Protein AF-A0A7S1H5B0-F1 (afdb_monomer)

InterPro domains:
  IPR000845 Nucleoside phosphorylase domain [PF01048] (1-110)
  IPR011268 Purine nucleoside phosphorylase [PTHR11904] (3-110)
  IPR011268 Purine nucleoside phosphorylase [cd09009] (1-110)
  IPR035994 Nucleoside phosphorylase superfamily [G3DSA:3.40.50.1580] (1-110)
  IPR035994 Nucleoside phosphorylase superfamily [SSF53167] (1-110)

pLDDT: mean 97.71, std 1.4, range [90.56, 98.88]

Foldseek 3Di:
DDAQAKEKAQEEDEPVPDEPLVVPDDDLSDFDCVPLAPPVVVVVVVVVCVVVVHDYHYFYEYADQDDDDDDPVVVVVCVVVGGPYYDHDDPRVSSVCRSVVHHDIDMDRD

Sequence (110 aa):
MPPGSLMLIADHINAPQRSPLVGEQGSHRFVDMVNAYDADLRRHALALAKRENLMLGEGVYCWALGPQFETAAEIRMFAAWGADAVGMSTVPETILARHAGLKVMGLALI

Radius of gyration: 14.89 Å; Cα contacts (8 Å, |Δi|>4): 165; chains: 1; bounding box: 30×35×41 Å

Organism: Hemiselmis andersenii (NCBI:txid464988)

Structure (mmCIF, N/CA/C/O backbone):
data_AF-A0A7S1H5B0-F1
#
_entry.id   AF-A0A7S1H5B0-F1
#
loop_
_atom_site.group_PDB
_atom_site.id
_atom_site.type_symbol
_atom_site.label_atom_id
_atom_site.label_alt_id
_atom_site.label_comp_id
_atom_site.label_asym_id
_atom_site.label_entity_id
_atom_site.label_seq_id
_atom_site.pdbx_PDB_ins_code
_atom_site.Cartn_x
_atom_site.Cartn_y
_atom_site.Cartn_z
_atom_site.occupancy
_atom_site.B_iso_or_equiv
_atom_site.auth_seq_id
_atom_site.auth_comp_id
_atom_site.auth_asym_id
_atom_site.auth_atom_id
_atom_site.pdbx_PDB_model_num
ATOM 1 N N . MET A 1 1 ? -12.785 3.807 7.984 1.00 90.56 1 MET A N 1
ATOM 2 C CA . MET A 1 1 ? -12.371 3.392 9.348 1.00 90.56 1 MET A CA 1
ATOM 3 C C . MET A 1 1 ? -11.988 4.635 10.150 1.00 90.56 1 MET A C 1
ATOM 5 O O . MET A 1 1 ? -11.566 5.593 9.512 1.00 90.56 1 MET A O 1
ATOM 9 N N . PRO A 1 2 ? -12.176 4.684 11.482 1.00 94.25 2 PRO A N 1
ATOM 10 C CA . PRO A 1 2 ? -11.763 5.839 12.286 1.00 94.25 2 PRO A CA 1
ATOM 11 C C . PRO A 1 2 ? -10.230 5.922 12.453 1.00 94.25 2 PRO A C 1
ATOM 13 O O . PRO A 1 2 ? -9.572 4.881 12.372 1.00 94.25 2 PRO A O 1
ATOM 16 N N . PRO A 1 3 ? -9.662 7.111 12.740 1.00 96.25 3 PRO A N 1
ATOM 17 C CA . PRO A 1 3 ? -8.252 7.248 13.114 1.00 96.25 3 PRO A CA 1
ATOM 18 C C . PRO A 1 3 ? -7.876 6.335 14.290 1.00 96.25 3 PRO A C 1
ATOM 20 O O . PRO A 1 3 ? -8.668 6.148 15.215 1.00 96.25 3 PRO A O 1
ATOM 23 N N . GLY A 1 4 ? -6.677 5.762 14.248 1.00 96.19 4 GLY A N 1
ATOM 24 C CA . GLY A 1 4 ? -6.181 4.738 15.166 1.00 96.19 4 GLY A CA 1
ATOM 25 C C . GLY A 1 4 ? -6.584 3.305 14.799 1.00 96.19 4 GLY A C 1
ATOM 26 O O . GLY A 1 4 ? -6.206 2.373 15.508 1.00 96.19 4 GLY A O 1
ATOM 27 N N . SER A 1 5 ? -7.343 3.098 13.716 1.00 97.06 5 SER A N 1
ATOM 28 C CA . SER A 1 5 ? -7.707 1.749 13.260 1.00 97.06 5 SER A CA 1
ATOM 29 C C . SER A 1 5 ? -6.543 1.061 12.563 1.00 97.06 5 SER A C 1
ATOM 31 O O . SER A 1 5 ? -5.833 1.679 11.774 1.00 97.06 5 SER A O 1
ATOM 33 N N . LEU A 1 6 ? -6.412 -0.248 12.771 1.00 97.75 6 LEU A N 1
ATOM 34 C CA . LEU A 1 6 ? -5.522 -1.087 11.979 1.00 97.75 6 LEU A CA 1
ATOM 35 C C . LEU A 1 6 ? -6.303 -1.720 10.820 1.00 97.75 6 LEU A C 1
ATOM 37 O O . LEU A 1 6 ? -7.362 -2.316 11.034 1.00 97.75 6 LEU A O 1
ATOM 41 N N . MET A 1 7 ? -5.771 -1.606 9.605 1.00 98.56 7 MET A N 1
ATOM 42 C CA . MET A 1 7 ? -6.324 -2.206 8.394 1.00 98.56 7 MET A CA 1
ATOM 43 C C . MET A 1 7 ? -5.344 -3.217 7.803 1.00 98.56 7 MET A C 1
ATOM 45 O O . MET A 1 7 ? -4.207 -2.879 7.487 1.00 98.56 7 MET A O 1
ATOM 49 N N . LEU A 1 8 ? -5.803 -4.445 7.600 1.00 98.62 8 LEU A N 1
ATOM 50 C CA . LEU A 1 8 ? -5.163 -5.446 6.758 1.00 98.62 8 LEU A CA 1
ATOM 51 C C . LEU A 1 8 ? -5.345 -5.076 5.285 1.00 98.62 8 LEU A C 1
ATOM 53 O O . LEU A 1 8 ? -6.466 -4.879 4.820 1.00 98.62 8 LEU A O 1
ATOM 57 N N . ILE A 1 9 ? -4.243 -4.984 4.547 1.00 98.81 9 ILE A N 1
ATOM 58 C CA . ILE A 1 9 ? -4.287 -4.668 3.120 1.00 98.81 9 ILE A CA 1
ATOM 59 C C . ILE A 1 9 ? -4.665 -5.943 2.359 1.00 98.81 9 ILE A C 1
ATOM 61 O O . ILE A 1 9 ? -3.904 -6.914 2.343 1.00 98.81 9 ILE A O 1
ATOM 65 N N . ALA A 1 10 ? -5.854 -5.942 1.760 1.00 98.50 10 ALA A N 1
ATOM 66 C CA . ALA A 1 10 ? -6.357 -7.029 0.924 1.00 98.50 10 ALA A CA 1
ATOM 67 C C . ALA A 1 10 ? -5.887 -6.908 -0.525 1.00 98.50 10 ALA A C 1
ATOM 69 O O . ALA A 1 10 ? -5.612 -7.920 -1.169 1.00 98.50 10 ALA A O 1
ATOM 70 N N . ASP A 1 11 ? -5.807 -5.672 -1.014 1.00 98.81 11 ASP A N 1
ATOM 71 C CA . ASP A 1 11 ? -5.373 -5.328 -2.363 1.00 98.81 11 ASP A CA 1
ATOM 72 C C . ASP A 1 11 ? -4.850 -3.885 -2.410 1.00 98.81 11 ASP A C 1
ATOM 74 O O . ASP A 1 11 ? -4.952 -3.147 -1.423 1.00 98.81 11 ASP A O 1
ATOM 78 N N . HIS A 1 12 ? -4.303 -3.463 -3.550 1.00 98.81 12 HIS A N 1
ATOM 79 C CA . HIS A 1 12 ? -3.901 -2.080 -3.757 1.00 98.81 12 HIS A CA 1
ATOM 80 C C . HIS A 1 12 ? -4.355 -1.477 -5.082 1.00 98.81 12 HIS A C 1
ATOM 82 O O . HIS A 1 12 ? -4.547 -2.154 -6.088 1.00 98.81 12 HIS A O 1
ATOM 88 N N . ILE A 1 13 ? -4.416 -0.147 -5.096 1.00 98.81 13 ILE A N 1
ATOM 89 C CA . ILE A 1 13 ? -4.520 0.663 -6.306 1.00 98.81 13 ILE A CA 1
ATOM 90 C C . ILE A 1 13 ? -3.217 1.446 -6.459 1.00 98.81 13 ILE A C 1
ATOM 92 O O . ILE A 1 13 ? -2.819 2.201 -5.576 1.00 98.81 13 ILE A O 1
ATOM 96 N N . ASN A 1 14 ? -2.550 1.287 -7.599 1.00 98.31 14 ASN A N 1
ATOM 97 C CA . ASN A 1 14 ? -1.368 2.066 -7.961 1.00 98.31 14 ASN A CA 1
ATOM 98 C C . ASN A 1 14 ? -1.793 3.305 -8.764 1.00 98.31 14 ASN A C 1
ATOM 100 O O . ASN A 1 14 ? -1.786 3.276 -9.998 1.00 98.31 14 ASN A O 1
ATOM 104 N N . ALA A 1 15 ? -2.194 4.384 -8.085 1.00 98.44 15 ALA A N 1
ATOM 105 C CA . ALA A 1 15 ? -2.677 5.588 -8.766 1.00 98.44 15 ALA A CA 1
AT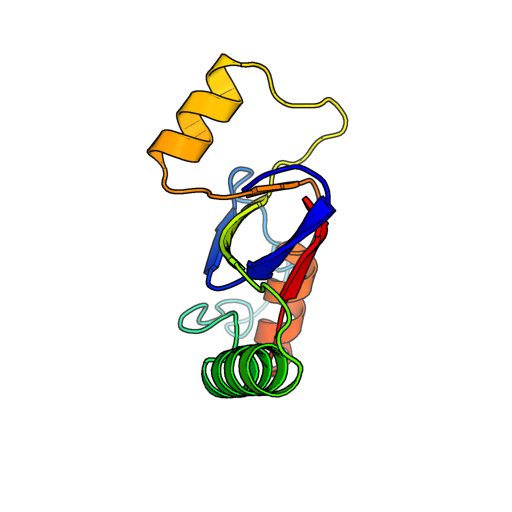OM 106 C C . ALA A 1 15 ? -1.613 6.260 -9.663 1.00 98.44 15 ALA A C 1
ATOM 108 O O . ALA A 1 15 ? -1.962 6.669 -10.771 1.00 98.44 15 ALA A O 1
ATOM 109 N N . PRO A 1 16 ? -0.315 6.327 -9.284 1.00 97.50 16 PRO A N 1
ATOM 110 C CA . PRO A 1 16 ? 0.730 6.876 -10.143 1.00 97.50 16 PRO A CA 1
ATOM 111 C C . PRO A 1 16 ? 0.995 6.071 -11.416 1.00 97.50 16 PRO A C 1
ATOM 113 O O . PRO A 1 16 ? 1.700 6.577 -12.290 1.00 97.50 16 PRO A O 1
ATOM 116 N N . GLN A 1 17 ? 0.520 4.819 -11.496 1.00 96.81 17 GLN A N 1
ATOM 117 C CA . GLN A 1 17 ? 0.863 3.870 -12.561 1.00 96.81 17 GLN A CA 1
ATOM 118 C C . GLN A 1 17 ? 2.387 3.756 -12.760 1.00 96.81 17 GLN A C 1
ATOM 120 O O . GLN A 1 17 ? 2.900 3.707 -13.878 1.00 96.81 17 GLN A O 1
ATOM 125 N N . ARG A 1 18 ? 3.134 3.733 -11.646 1.00 96.94 18 ARG A N 1
ATOM 126 C CA . ARG A 1 18 ? 4.599 3.582 -11.629 1.00 96.94 18 ARG A CA 1
ATOM 127 C C . ARG A 1 18 ? 4.989 2.207 -11.117 1.00 96.94 18 ARG A C 1
ATOM 129 O O . ARG A 1 18 ? 4.334 1.670 -10.234 1.00 96.94 18 ARG A O 1
ATOM 136 N N . SER A 1 19 ? 6.077 1.648 -11.630 1.00 97.38 19 SER A N 1
ATOM 137 C CA . SER A 1 19 ? 6.590 0.360 -11.164 1.00 97.38 19 SER A CA 1
ATOM 138 C C . SER A 1 19 ? 8.092 0.443 -10.900 1.00 97.38 19 SER A C 1
ATOM 140 O O . SER A 1 19 ? 8.807 1.034 -11.713 1.00 97.38 19 SER A O 1
ATOM 142 N N . PRO A 1 20 ? 8.592 -0.167 -9.811 1.00 97.62 20 PRO A N 1
ATOM 143 C CA . PRO A 1 20 ? 10.029 -0.311 -9.582 1.00 97.62 20 PRO A CA 1
ATOM 144 C C . PRO A 1 20 ? 10.699 -1.260 -10.587 1.00 97.62 20 PRO A C 1
ATOM 146 O O . PRO A 1 20 ? 11.919 -1.318 -10.643 1.00 97.62 20 PRO A O 1
ATOM 149 N N . LEU A 1 21 ? 9.918 -1.987 -11.394 1.00 97.62 21 LEU A N 1
ATOM 150 C CA . LEU A 1 21 ? 10.418 -2.875 -12.448 1.00 97.62 21 LEU A CA 1
ATOM 151 C C . LEU A 1 21 ? 10.605 -2.148 -13.792 1.00 97.62 21 LEU A C 1
ATOM 153 O O . LEU A 1 21 ? 10.990 -2.766 -14.785 1.00 97.62 21 LEU A O 1
ATOM 157 N N . VAL A 1 22 ? 10.325 -0.839 -13.865 1.00 96.69 22 VAL A N 1
ATOM 158 C CA . VAL A 1 22 ? 10.655 -0.038 -15.053 1.00 96.69 22 VAL A CA 1
ATOM 159 C C . VAL A 1 22 ? 12.174 -0.024 -15.231 1.00 96.69 22 VAL A C 1
ATOM 161 O O . VAL A 1 22 ? 12.904 0.410 -14.347 1.00 96.69 22 VAL A O 1
ATOM 164 N N . GLY A 1 23 ? 12.641 -0.477 -16.396 1.00 95.56 23 GLY A N 1
ATOM 165 C CA . GLY A 1 23 ? 14.067 -0.616 -16.709 1.00 95.56 23 GLY A CA 1
ATOM 166 C C . GLY A 1 23 ? 14.610 -2.035 -16.527 1.00 95.56 23 GLY A C 1
ATOM 167 O O . GLY A 1 23 ? 15.661 -2.343 -17.088 1.00 95.56 23 GLY A O 1
ATOM 168 N N . GLU A 1 24 ? 13.871 -2.914 -15.843 1.00 96.06 24 GLU A N 1
ATOM 169 C CA . GLU A 1 24 ? 14.218 -4.330 -15.744 1.00 96.06 24 GLU A CA 1
ATOM 170 C C . GLU A 1 24 ? 14.128 -4.994 -17.130 1.00 96.06 24 GLU A C 1
ATOM 172 O O . GLU A 1 24 ? 13.204 -4.746 -17.923 1.00 96.06 24 GLU A O 1
ATOM 177 N N . GLN A 1 25 ? 15.131 -5.810 -17.452 1.00 95.31 25 GLN A N 1
ATOM 178 C CA . GLN A 1 25 ? 15.238 -6.491 -18.744 1.00 95.31 25 GLN A CA 1
ATOM 179 C C . GLN A 1 25 ? 14.541 -7.853 -18.697 1.00 95.31 25 GLN A C 1
ATOM 181 O O . GLN A 1 25 ? 14.134 -8.304 -17.639 1.00 95.31 25 GLN A O 1
ATOM 186 N N . GLY A 1 26 ? 14.392 -8.528 -19.837 1.00 95.31 26 GLY A N 1
ATOM 187 C CA . GLY A 1 26 ? 13.819 -9.879 -19.873 1.00 95.31 26 GLY A CA 1
ATOM 188 C C . GLY A 1 26 ? 12.329 -9.957 -19.511 1.00 95.31 26 GLY A C 1
ATOM 189 O O . GLY A 1 26 ? 11.624 -8.951 -19.416 1.00 95.31 26 GLY A O 1
ATOM 190 N N . SER A 1 27 ? 11.821 -11.185 -19.379 1.00 95.00 27 SER A N 1
ATOM 191 C CA . SER A 1 27 ? 10.399 -11.456 -19.130 1.00 95.00 27 SER A CA 1
ATOM 192 C C . SER A 1 27 ? 10.026 -11.500 -17.648 1.00 95.00 27 SER A C 1
ATOM 194 O O . SER A 1 27 ? 8.848 -11.385 -17.329 1.00 95.00 27 SER A O 1
ATOM 196 N N . HIS A 1 28 ? 10.993 -11.642 -16.739 1.00 91.56 28 HIS A N 1
ATOM 197 C CA . HIS A 1 28 ? 10.746 -11.727 -15.292 1.00 91.56 28 HIS A CA 1
ATOM 198 C C . HIS A 1 28 ? 10.152 -10.444 -14.702 1.00 91.56 28 HIS A C 1
ATOM 200 O O . HIS A 1 28 ? 9.458 -10.505 -13.695 1.00 91.56 28 HIS A O 1
ATOM 206 N N . ARG A 1 29 ? 10.312 -9.302 -15.381 1.00 94.12 29 ARG A N 1
ATOM 207 C CA . ARG A 1 29 ? 9.660 -8.032 -15.022 1.00 94.12 29 ARG A CA 1
ATOM 208 C C . ARG A 1 29 ? 8.127 -8.061 -15.078 1.00 94.12 29 ARG A C 1
ATOM 210 O O . ARG A 1 29 ? 7.480 -7.181 -14.515 1.00 94.12 29 ARG A O 1
ATOM 217 N N . PHE A 1 30 ? 7.538 -9.014 -15.803 1.00 96.38 30 PHE A N 1
ATOM 218 C CA . PHE A 1 30 ? 6.089 -9.177 -15.895 1.00 96.38 30 PHE A CA 1
ATOM 219 C C . PHE A 1 30 ? 5.620 -10.086 -14.759 1.00 96.38 30 PHE A C 1
ATOM 221 O O . PHE A 1 30 ? 5.665 -11.310 -14.862 1.00 96.38 30 PHE A O 1
ATOM 228 N N . VAL A 1 31 ? 5.206 -9.464 -13.659 1.00 95.75 31 VAL A N 1
ATOM 229 C CA . VAL A 1 31 ? 4.843 -10.149 -12.415 1.00 95.75 31 VAL A CA 1
ATOM 230 C C . VAL A 1 31 ? 3.328 -10.271 -12.304 1.00 95.75 31 VAL A C 1
ATOM 232 O O . VAL A 1 31 ? 2.609 -9.295 -12.518 1.00 95.75 31 VAL A O 1
ATOM 235 N N . ASP A 1 32 ? 2.852 -11.461 -11.941 1.00 96.44 32 ASP A N 1
ATOM 236 C CA . ASP A 1 32 ? 1.453 -11.671 -11.582 1.00 96.44 32 ASP A CA 1
ATOM 237 C C . ASP A 1 32 ? 1.154 -11.045 -10.210 1.00 96.44 32 ASP A C 1
ATOM 239 O O . ASP A 1 32 ? 1.780 -11.378 -9.196 1.00 96.44 32 ASP A O 1
ATOM 243 N N . MET A 1 33 ? 0.191 -10.126 -10.196 1.00 98.12 33 MET A N 1
ATOM 244 C CA . MET A 1 33 ? -0.262 -9.417 -9.000 1.00 98.12 33 MET A CA 1
ATOM 245 C C . MET A 1 33 ? -1.561 -9.997 -8.427 1.00 98.12 33 MET A C 1
ATOM 247 O O . MET A 1 33 ? -2.049 -9.505 -7.410 1.00 98.12 33 MET A O 1
ATOM 251 N N . VAL A 1 34 ? -2.105 -11.072 -9.011 1.00 97.38 34 VAL A N 1
ATOM 252 C CA . VAL A 1 34 ? -3.169 -11.849 -8.370 1.00 97.38 34 VAL A CA 1
ATOM 253 C C . VAL A 1 34 ? -2.657 -12.347 -7.020 1.00 97.38 34 VAL A C 1
ATOM 255 O O . VAL A 1 34 ? -1.595 -12.965 -6.917 1.00 97.38 34 VAL A O 1
ATOM 258 N N . ASN A 1 35 ? -3.417 -12.059 -5.960 1.00 96.38 35 ASN A N 1
ATOM 259 C CA . ASN A 1 35 ? -3.010 -12.318 -4.578 1.00 96.38 35 ASN A CA 1
ATOM 260 C C . ASN A 1 35 ? -1.644 -11.697 -4.228 1.00 96.38 35 ASN A C 1
ATOM 262 O O . ASN A 1 35 ? -0.828 -12.329 -3.551 1.00 96.38 35 ASN A O 1
ATOM 266 N N . ALA A 1 36 ? -1.392 -10.455 -4.666 1.00 98.56 36 ALA A N 1
ATOM 267 C CA . ALA A 1 36 ? -0.220 -9.684 -4.246 1.00 98.56 36 ALA A CA 1
ATOM 268 C C . ALA A 1 36 ? -0.078 -9.641 -2.716 1.00 98.56 36 ALA A C 1
ATOM 270 O O . ALA A 1 36 ? 1.036 -9.695 -2.205 1.00 98.56 36 ALA A O 1
ATOM 271 N N . TYR A 1 37 ? -1.203 -9.633 -1.998 1.00 98.75 37 TYR A N 1
ATOM 272 C CA . TYR A 1 37 ? -1.281 -9.872 -0.560 1.00 98.75 37 TYR A CA 1
ATOM 273 C C . TYR A 1 37 ? -1.794 -11.299 -0.311 1.00 98.75 37 TYR A C 1
ATOM 275 O O . TYR A 1 37 ? -2.939 -11.637 -0.628 1.00 98.75 37 TYR A O 1
ATOM 283 N N . ASP A 1 38 ? -0.928 -12.155 0.234 1.00 98.62 38 ASP A N 1
ATOM 284 C CA . ASP A 1 38 ? -1.131 -13.604 0.317 1.00 98.62 38 ASP A CA 1
ATOM 285 C C . ASP A 1 38 ? -2.362 -13.954 1.169 1.00 98.62 38 ASP A C 1
ATOM 287 O O . ASP A 1 38 ? -2.493 -13.539 2.324 1.00 98.62 38 ASP A O 1
ATOM 291 N N . ALA A 1 39 ? -3.280 -14.736 0.595 1.00 97.62 39 ALA A N 1
ATOM 292 C CA . ALA A 1 39 ? -4.561 -15.053 1.222 1.00 97.62 39 ALA A CA 1
ATOM 293 C C . ALA A 1 39 ? -4.421 -15.885 2.510 1.00 97.62 39 ALA A C 1
ATOM 295 O O . ALA A 1 39 ? -5.228 -15.726 3.428 1.00 97.62 39 ALA A O 1
ATOM 296 N N . ASP A 1 40 ? -3.402 -16.746 2.616 1.00 98.25 40 ASP A N 1
ATOM 297 C CA . ASP A 1 40 ? -3.175 -17.537 3.827 1.00 98.25 40 ASP A CA 1
ATOM 298 C C . ASP A 1 40 ? -2.642 -16.657 4.960 1.00 98.25 40 ASP A C 1
ATOM 300 O O . ASP A 1 40 ? -3.112 -16.770 6.095 1.00 98.25 40 ASP A O 1
ATOM 304 N N . LEU A 1 41 ? -1.708 -15.746 4.658 1.00 98.56 41 LEU A N 1
ATOM 305 C CA . LEU A 1 41 ? -1.219 -14.769 5.634 1.00 98.56 41 LEU A CA 1
ATOM 306 C C . LEU A 1 41 ? -2.349 -13.860 6.128 1.00 98.56 41 LEU A C 1
ATOM 308 O O . LEU A 1 41 ? -2.502 -13.685 7.339 1.00 98.56 41 LEU A O 1
ATOM 312 N N . ARG A 1 42 ? -3.194 -13.354 5.218 1.00 98.25 42 ARG A N 1
ATOM 313 C CA . ARG A 1 42 ? -4.371 -12.554 5.589 1.00 98.25 42 ARG A CA 1
ATOM 314 C C . ARG A 1 42 ? -5.337 -13.332 6.481 1.00 98.25 42 ARG A C 1
ATOM 316 O O . ARG A 1 42 ? -5.732 -12.844 7.539 1.00 98.25 42 ARG A O 1
ATOM 323 N N . ARG A 1 43 ? -5.650 -14.584 6.124 1.00 98.31 43 ARG A N 1
ATOM 324 C CA . ARG A 1 43 ? -6.504 -15.466 6.937 1.00 98.31 43 ARG A CA 1
ATOM 325 C C . ARG A 1 43 ? -5.933 -15.685 8.340 1.00 98.31 43 ARG A C 1
ATOM 327 O O . ARG A 1 43 ? -6.689 -15.658 9.310 1.00 98.31 43 ARG A O 1
ATOM 334 N N . HIS A 1 44 ? -4.620 -15.883 8.467 1.00 98.38 44 HIS A N 1
ATOM 335 C CA . HIS A 1 44 ? -3.971 -16.020 9.772 1.00 98.38 44 HIS A CA 1
ATOM 336 C C . HIS A 1 44 ? -4.052 -14.735 10.602 1.00 98.38 44 HIS A C 1
ATOM 338 O O . HIS A 1 44 ? -4.355 -14.816 11.791 1.00 98.38 44 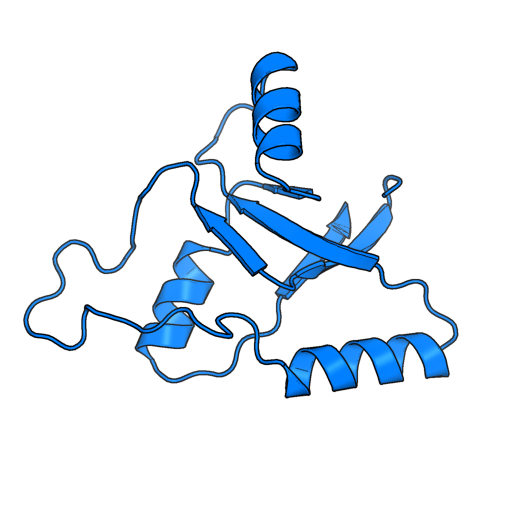HIS A O 1
ATOM 344 N N . ALA A 1 45 ? -3.848 -13.565 9.992 1.00 98.25 45 ALA A N 1
ATOM 345 C CA . ALA A 1 45 ? -3.970 -12.281 10.681 1.00 98.25 45 ALA A CA 1
ATOM 346 C C . ALA A 1 45 ? -5.394 -12.038 11.205 1.00 98.25 45 ALA A C 1
ATOM 348 O O . ALA A 1 45 ? -5.568 -11.688 12.371 1.00 98.25 45 ALA A O 1
ATOM 349 N N . LEU A 1 46 ? -6.416 -12.303 10.385 1.00 98.19 46 LEU A N 1
ATOM 350 C CA . LEU A 1 46 ? -7.823 -12.180 10.786 1.00 98.19 46 LEU A CA 1
ATOM 351 C C . LEU A 1 46 ? -8.187 -13.154 11.917 1.00 98.19 46 LEU A C 1
ATOM 353 O O . LEU A 1 46 ? -8.860 -12.776 12.877 1.00 98.19 46 LEU A O 1
ATOM 357 N N . ALA A 1 47 ? -7.719 -14.404 11.839 1.00 98.31 47 ALA A N 1
ATOM 358 C CA . ALA A 1 47 ? -7.940 -15.394 12.891 1.00 98.31 47 ALA A CA 1
ATOM 359 C C . ALA A 1 47 ? -7.260 -14.995 14.211 1.00 98.31 47 ALA A C 1
ATOM 361 O O . ALA A 1 47 ? -7.851 -15.159 15.281 1.00 98.31 47 ALA A O 1
ATOM 362 N N . LEU A 1 48 ? -6.044 -14.446 14.134 1.00 98.19 48 LEU A N 1
ATOM 363 C CA . LEU A 1 48 ? -5.315 -13.923 15.285 1.00 98.19 48 LEU A CA 1
ATOM 364 C C . LEU A 1 48 ? -6.059 -12.744 15.917 1.00 98.19 48 LEU A C 1
ATOM 366 O O . LEU A 1 48 ? -6.343 -12.788 17.109 1.00 98.19 48 LEU A O 1
ATOM 370 N N . ALA A 1 49 ? -6.438 -11.738 15.128 1.00 97.81 49 ALA A N 1
ATOM 371 C CA . ALA A 1 49 ? -7.174 -10.576 15.621 1.00 97.81 49 ALA A CA 1
ATOM 372 C C . ALA A 1 49 ? -8.472 -10.989 16.331 1.00 97.81 49 ALA A C 1
ATOM 374 O O . ALA A 1 49 ? -8.739 -10.543 17.445 1.00 97.81 49 ALA A O 1
ATOM 375 N N . LYS A 1 50 ? -9.222 -11.934 15.747 1.00 97.94 50 LYS A N 1
ATOM 376 C CA . LYS A 1 50 ? -10.429 -12.493 16.368 1.00 97.94 50 LYS A CA 1
ATOM 377 C C . LYS A 1 50 ? -10.140 -13.170 17.711 1.00 97.94 50 LYS A C 1
ATOM 379 O O . LYS A 1 50 ? -10.915 -13.002 18.648 1.00 97.94 50 LYS A O 1
ATOM 384 N N . ARG A 1 51 ? -9.056 -13.946 17.812 1.00 98.44 51 ARG A N 1
ATOM 385 C CA . ARG A 1 51 ? -8.675 -14.646 19.049 1.00 98.44 51 ARG A CA 1
ATOM 386 C C . ARG A 1 51 ? -8.270 -13.679 20.160 1.00 98.44 51 ARG A C 1
ATOM 388 O O . ARG A 1 51 ? -8.646 -13.897 21.304 1.00 98.44 51 ARG A O 1
ATOM 395 N N . GLU A 1 52 ? -7.538 -12.626 19.814 1.00 97.94 52 GLU A N 1
ATOM 396 C CA . GLU A 1 52 ? -7.072 -11.608 20.765 1.00 97.94 52 GLU A CA 1
ATOM 397 C C . GLU A 1 52 ? -8.126 -10.514 21.034 1.00 97.94 52 GLU A C 1
ATOM 399 O O . GLU A 1 52 ? -7.850 -9.547 21.740 1.00 97.94 52 GLU A O 1
ATOM 404 N N . ASN A 1 53 ? -9.337 -10.648 20.474 1.00 96.88 53 ASN A N 1
ATOM 405 C CA . ASN A 1 53 ? -10.411 -9.654 20.551 1.00 96.88 53 ASN A CA 1
ATOM 406 C C . ASN A 1 53 ? -9.972 -8.247 20.084 1.00 96.88 53 ASN A C 1
ATOM 408 O O . ASN A 1 53 ? -10.366 -7.227 20.651 1.00 96.88 53 ASN A O 1
ATOM 412 N N . LEU A 1 54 ? -9.132 -8.203 19.047 1.00 96.12 54 LEU A N 1
ATOM 413 C CA . LEU A 1 54 ? -8.661 -6.983 18.400 1.00 96.12 54 LEU A CA 1
ATOM 414 C C . LEU A 1 54 ? -9.512 -6.675 17.168 1.00 96.12 54 LEU A C 1
ATOM 416 O O . LEU A 1 54 ? -9.795 -7.549 16.346 1.00 96.12 54 LEU A O 1
ATOM 420 N N . MET A 1 55 ? -9.870 -5.403 17.007 1.00 95.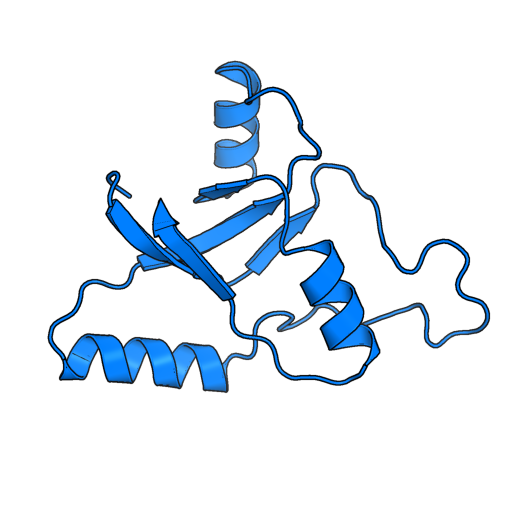69 55 MET A N 1
ATOM 421 C CA . MET A 1 55 ? -10.518 -4.921 15.792 1.00 95.69 55 MET A CA 1
ATOM 422 C C . MET A 1 55 ? -9.472 -4.774 14.685 1.00 95.69 55 MET A C 1
ATOM 424 O O . MET A 1 55 ? -8.578 -3.936 14.783 1.00 95.69 55 MET A O 1
ATOM 428 N N . LEU A 1 56 ? -9.599 -5.579 13.632 1.00 97.88 56 LEU A N 1
ATOM 429 C CA . LEU A 1 56 ? -8.774 -5.503 12.429 1.00 97.88 56 LEU A CA 1
ATOM 430 C C . LEU A 1 56 ? -9.695 -5.308 11.225 1.00 97.88 56 LEU A C 1
ATOM 432 O O . LEU A 1 56 ? -10.471 -6.203 10.889 1.00 97.88 56 LEU A O 1
ATOM 436 N N . GLY A 1 57 ? -9.635 -4.125 10.613 1.00 97.31 57 GLY A N 1
ATOM 437 C CA . GLY A 1 57 ? -10.290 -3.875 9.332 1.00 97.31 57 GLY A CA 1
ATOM 438 C C . GLY A 1 57 ? -9.562 -4.597 8.202 1.00 97.31 57 GLY A C 1
ATOM 439 O O . GLY A 1 57 ? -8.406 -4.985 8.354 1.00 97.31 57 GLY A O 1
ATOM 440 N N . GLU A 1 58 ? -10.212 -4.749 7.058 1.00 98.19 58 GLU A N 1
ATOM 441 C CA . GLU A 1 58 ? -9.597 -5.260 5.834 1.00 98.19 58 GLU A CA 1
ATOM 442 C C . GLU A 1 58 ? -10.084 -4.412 4.656 1.00 98.19 58 GLU A C 1
ATOM 444 O O . GLU A 1 58 ? -11.268 -4.079 4.609 1.00 98.19 58 GLU A O 1
ATOM 449 N N . GLY A 1 59 ? -9.183 -4.029 3.747 1.00 98.44 59 GLY A N 1
ATOM 450 C CA . GLY A 1 59 ? -9.533 -3.119 2.657 1.00 98.44 59 GLY A CA 1
ATOM 451 C C . GLY A 1 59 ? -8.442 -2.901 1.612 1.00 98.44 59 GLY A C 1
ATOM 452 O O . GLY A 1 59 ? -7.374 -3.520 1.653 1.00 98.44 59 GLY A O 1
ATOM 453 N N . VAL A 1 60 ? -8.731 -2.017 0.659 1.00 98.81 60 VAL A N 1
ATOM 454 C CA . VAL A 1 60 ? -7.869 -1.675 -0.479 1.00 98.81 60 VAL A CA 1
ATOM 455 C C . VAL A 1 60 ? -7.030 -0.434 -0.170 1.00 98.81 60 VAL A C 1
ATOM 457 O O . VAL A 1 60 ? -7.557 0.624 0.179 1.00 98.81 60 VAL A O 1
ATOM 460 N N . TYR A 1 61 ? -5.711 -0.540 -0.337 1.00 98.88 61 TYR A N 1
ATOM 461 C CA . TYR A 1 61 ? -4.774 0.570 -0.146 1.00 98.88 61 TYR A CA 1
ATOM 462 C C . TYR A 1 61 ? -4.479 1.285 -1.470 1.00 98.88 61 TYR A C 1
ATOM 464 O O . TYR A 1 61 ? -3.921 0.699 -2.395 1.00 98.88 61 TYR A O 1
ATOM 472 N N . CYS A 1 62 ? -4.804 2.569 -1.575 1.00 98.81 62 CYS A N 1
ATOM 473 C CA . CYS A 1 62 ? -4.389 3.399 -2.699 1.00 98.81 62 CYS A CA 1
ATOM 474 C C . CYS A 1 62 ? -3.008 3.998 -2.427 1.00 98.81 62 CYS A C 1
ATOM 476 O O . CYS A 1 62 ? -2.809 4.726 -1.456 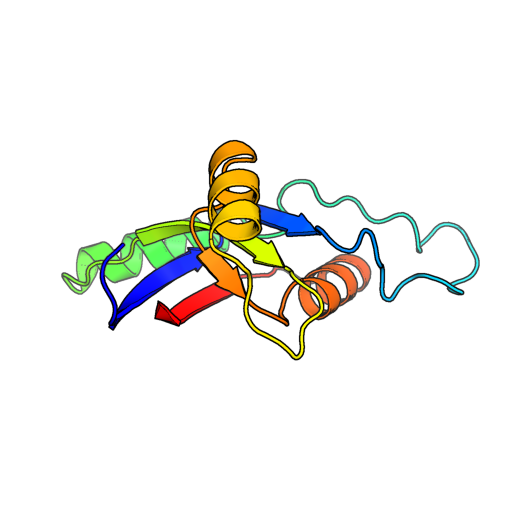1.00 98.81 62 CYS A O 1
ATOM 478 N N . TRP A 1 63 ? -2.052 3.725 -3.307 1.00 98.69 63 TRP A N 1
ATOM 479 C CA . TRP A 1 63 ? -0.784 4.434 -3.307 1.00 98.69 63 TRP A CA 1
ATOM 480 C C . TRP A 1 63 ? -0.914 5.714 -4.124 1.00 98.69 63 TRP A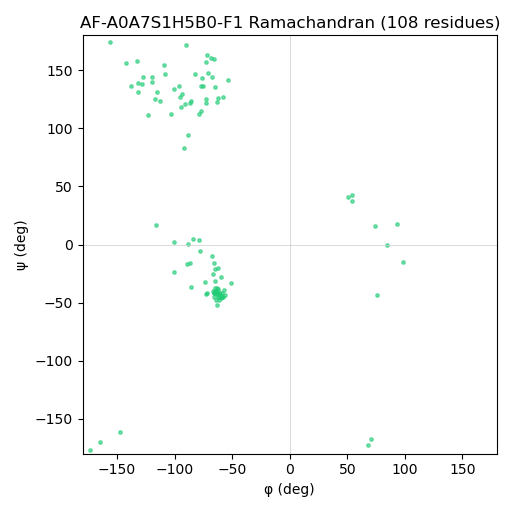 C 1
ATOM 482 O O . TRP A 1 63 ? -1.247 5.650 -5.305 1.00 98.69 63 TRP A O 1
ATOM 492 N N . ALA A 1 64 ? -0.608 6.851 -3.507 1.00 98.19 64 ALA A N 1
ATOM 493 C CA . ALA A 1 64 ? -0.373 8.138 -4.147 1.00 98.19 64 ALA A CA 1
ATOM 494 C C . ALA A 1 64 ? 1.120 8.496 -4.062 1.00 98.19 64 ALA A C 1
ATOM 496 O O . ALA A 1 64 ? 1.833 8.033 -3.180 1.00 98.19 64 ALA A O 1
ATOM 497 N N . LEU A 1 65 ? 1.633 9.322 -4.977 1.00 97.00 65 LEU A N 1
ATOM 498 C CA . LEU A 1 65 ? 3.075 9.605 -5.005 1.00 97.00 65 LEU A CA 1
ATOM 499 C C . LEU A 1 65 ? 3.539 10.532 -3.863 1.00 97.00 65 LEU A C 1
ATOM 501 O O . LEU A 1 65 ? 4.677 10.411 -3.415 1.00 97.00 65 LEU A O 1
ATOM 505 N N . GLY A 1 66 ? 2.686 11.459 -3.415 1.00 96.31 66 GLY A N 1
ATOM 506 C CA . GLY A 1 66 ? 3.081 12.554 -2.524 1.00 96.31 66 GLY A CA 1
ATOM 507 C C . GLY A 1 66 ? 3.963 13.617 -3.213 1.00 96.31 66 GLY A C 1
ATOM 508 O O . GLY A 1 66 ? 4.078 13.620 -4.443 1.00 96.31 66 GLY A O 1
ATOM 509 N N . PRO A 1 67 ? 4.599 14.532 -2.451 1.00 97.12 67 PRO A N 1
ATOM 510 C CA . PRO A 1 67 ? 4.641 14.582 -0.984 1.00 97.12 67 PRO A CA 1
ATOM 511 C C . PRO A 1 67 ? 3.463 15.324 -0.337 1.00 97.12 67 PRO A C 1
ATOM 513 O O . PRO A 1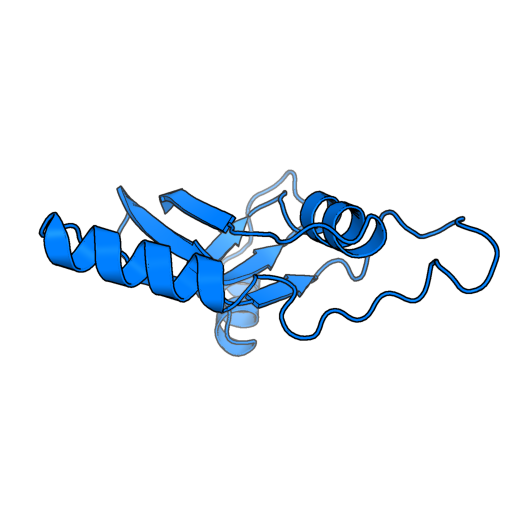 67 ? 3.265 15.204 0.869 1.00 97.12 67 PRO A O 1
ATOM 516 N N . GLN A 1 68 ? 2.707 16.123 -1.094 1.00 98.19 68 GLN A N 1
ATOM 517 C CA . GLN A 1 68 ? 1.515 16.779 -0.565 1.00 98.19 68 GLN A CA 1
ATOM 518 C C . GLN A 1 68 ? 0.398 15.762 -0.333 1.00 98.19 68 GLN A C 1
ATOM 520 O O . GLN A 1 68 ? 0.265 14.804 -1.094 1.00 98.19 68 GLN A O 1
ATOM 525 N N . PHE A 1 69 ? -0.419 16.006 0.690 1.00 98.31 69 PHE A N 1
ATOM 526 C CA . PHE A 1 69 ? -1.663 15.269 0.869 1.00 98.31 69 PHE A CA 1
ATOM 527 C C . PHE A 1 69 ? -2.652 15.561 -0.255 1.00 98.31 69 PHE A C 1
ATOM 529 O O . PHE A 1 69 ? -2.587 16.587 -0.938 1.00 98.31 69 PHE A O 1
ATOM 536 N N . GLU A 1 70 ? -3.594 14.645 -0.397 1.00 98.50 70 GLU A N 1
ATOM 537 C CA . GLU A 1 70 ? -4.648 14.698 -1.387 1.00 98.50 70 GLU A CA 1
ATOM 538 C C . GLU A 1 70 ? -5.631 15.840 -1.102 1.00 98.50 70 GLU A C 1
ATOM 540 O O . GLU A 1 70 ? -6.015 16.134 0.033 1.00 98.50 70 GLU A O 1
ATOM 545 N N . THR A 1 71 ? -6.125 16.450 -2.169 1.00 98.69 71 THR A N 1
ATOM 546 C CA . THR A 1 71 ? -7.302 17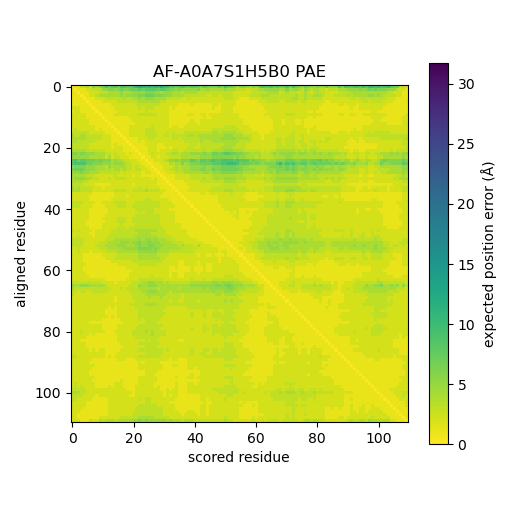.310 -2.128 1.00 98.69 71 THR A CA 1
ATOM 547 C C . THR A 1 71 ? -8.561 16.495 -1.827 1.00 98.69 71 THR A C 1
ATOM 549 O O . THR A 1 71 ? -8.657 15.294 -2.090 1.00 98.69 71 THR A O 1
ATOM 552 N N . ALA A 1 72 ? -9.620 17.167 -1.370 1.00 98.69 72 ALA A N 1
ATOM 553 C CA . ALA A 1 72 ? -10.909 16.511 -1.146 1.00 98.69 72 ALA A CA 1
ATOM 554 C C . ALA A 1 72 ? -11.500 15.869 -2.422 1.00 98.69 72 ALA A C 1
ATOM 556 O O . ALA A 1 72 ? -12.277 14.920 -2.325 1.00 98.69 72 ALA A O 1
ATOM 557 N N . ALA A 1 73 ? -11.176 16.388 -3.613 1.00 98.75 73 ALA A N 1
ATOM 558 C CA . ALA A 1 73 ? -11.614 15.797 -4.877 1.00 98.75 73 ALA A CA 1
ATOM 559 C C . ALA A 1 73 ? -10.877 14.484 -5.178 1.00 98.75 73 ALA A C 1
ATOM 561 O O . ALA A 1 73 ? -11.521 13.514 -5.573 1.00 98.75 73 ALA A O 1
ATOM 562 N N . GLU A 1 74 ? -9.568 14.434 -4.927 1.00 98.69 74 GLU A N 1
ATOM 563 C CA . GLU A 1 74 ? -8.752 13.224 -5.085 1.00 98.69 74 GLU A CA 1
ATOM 564 C C . GLU A 1 74 ? -9.166 12.135 -4.091 1.00 98.69 74 GLU A C 1
ATOM 566 O O . GLU A 1 74 ? -9.357 10.994 -4.496 1.00 98.69 74 GLU A O 1
ATOM 571 N N . ILE A 1 75 ? -9.446 12.483 -2.830 1.00 98.62 75 ILE A N 1
ATOM 572 C CA . ILE A 1 75 ? -9.978 11.518 -1.852 1.00 98.62 75 ILE A CA 1
ATOM 573 C C . ILE A 1 75 ? -11.312 10.917 -2.316 1.00 98.62 75 ILE A C 1
ATOM 575 O O . ILE A 1 75 ? -11.496 9.702 -2.251 1.00 98.62 75 ILE A O 1
ATOM 579 N N . ARG A 1 76 ? -12.243 11.736 -2.831 1.00 98.69 76 ARG A N 1
ATOM 580 C CA . ARG A 1 76 ? -13.511 11.220 -3.383 1.00 98.69 76 ARG A CA 1
ATOM 581 C C . ARG A 1 76 ? -13.289 10.326 -4.600 1.00 98.69 76 ARG A C 1
ATOM 583 O O . ARG A 1 76 ? -14.000 9.339 -4.751 1.00 98.69 76 ARG A O 1
ATOM 590 N N . MET A 1 77 ? -12.325 10.665 -5.452 1.00 98.75 77 MET A N 1
ATOM 591 C CA . MET A 1 77 ? -11.945 9.847 -6.601 1.00 98.75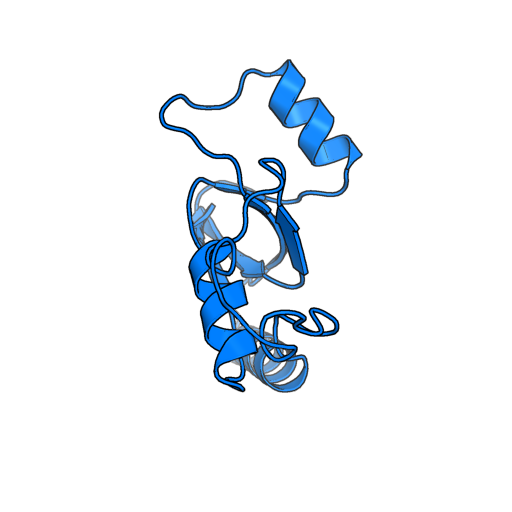 77 MET A CA 1
ATOM 592 C C . MET A 1 77 ? -11.383 8.491 -6.158 1.00 98.75 77 MET A C 1
ATOM 594 O O . MET A 1 77 ? -11.842 7.468 -6.652 1.00 98.75 77 MET A O 1
ATOM 598 N N . PHE A 1 78 ? -10.458 8.461 -5.196 1.00 98.69 78 PHE A N 1
ATOM 599 C CA . PHE A 1 78 ? -9.888 7.214 -4.678 1.00 98.69 78 PHE A CA 1
ATOM 600 C C . PHE A 1 78 ? -10.945 6.335 -4.010 1.00 98.69 78 PHE A C 1
ATOM 602 O O . PHE A 1 78 ? -10.999 5.137 -4.281 1.00 98.69 78 PHE A O 1
ATOM 609 N N . ALA A 1 79 ? -11.847 6.926 -3.225 1.00 98.31 79 ALA A N 1
ATOM 610 C CA . ALA A 1 79 ? -12.984 6.201 -2.665 1.00 98.31 79 ALA A CA 1
ATOM 611 C C . ALA A 1 79 ? -13.904 5.637 -3.766 1.00 98.31 79 ALA A C 1
ATOM 613 O O . ALA A 1 79 ? -14.341 4.493 -3.678 1.00 98.31 79 ALA A O 1
ATOM 614 N N . ALA A 1 80 ? -14.158 6.396 -4.840 1.00 98.62 80 ALA A N 1
ATOM 615 C CA . ALA A 1 80 ? -14.944 5.927 -5.985 1.00 98.62 80 ALA A CA 1
ATOM 616 C C . ALA A 1 80 ? -14.252 4.804 -6.781 1.00 98.62 80 ALA A C 1
ATOM 618 O O . ALA A 1 80 ? -14.934 3.999 -7.412 1.00 98.62 80 ALA A O 1
ATOM 619 N N . TRP A 1 81 ? -12.919 4.719 -6.740 1.00 98.44 81 TRP A N 1
ATOM 620 C CA . TRP A 1 81 ? -12.155 3.579 -7.261 1.00 98.44 81 TRP A CA 1
ATOM 621 C C . TRP A 1 81 ? -12.161 2.363 -6.325 1.00 98.44 81 TRP A C 1
ATOM 623 O O . TRP A 1 81 ? -11.667 1.308 -6.711 1.00 98.44 81 TRP A O 1
ATOM 633 N N . GLY A 1 82 ? -12.729 2.494 -5.122 1.00 98.56 82 GLY A N 1
ATOM 634 C CA . GLY A 1 82 ? -12.823 1.426 -4.130 1.00 98.56 82 GLY A CA 1
ATOM 635 C C . GLY A 1 82 ? -11.685 1.398 -3.110 1.00 98.56 82 GLY A C 1
ATOM 636 O O . GLY A 1 82 ? -11.487 0.367 -2.482 1.00 98.56 82 GLY A O 1
ATOM 637 N N . ALA A 1 83 ? -10.922 2.484 -2.945 1.00 98.62 83 ALA A N 1
ATOM 638 C CA . ALA A 1 83 ? -9.897 2.567 -1.907 1.00 98.62 83 ALA A CA 1
ATOM 639 C C . ALA A 1 83 ? -10.504 2.794 -0.512 1.00 98.62 83 ALA A C 1
ATOM 641 O O . ALA A 1 83 ? -11.350 3.672 -0.332 1.00 98.62 83 ALA A O 1
ATOM 642 N N . ASP A 1 84 ? -9.988 2.074 0.484 1.00 98.62 84 ASP A N 1
ATOM 643 C CA . ASP A 1 84 ? -10.353 2.217 1.900 1.00 98.62 84 ASP A CA 1
ATOM 644 C C . ASP A 1 84 ? -9.329 3.039 2.697 1.00 98.62 84 ASP A C 1
ATOM 646 O O . ASP A 1 84 ? -9.656 3.624 3.734 1.00 98.62 84 ASP A O 1
ATOM 650 N N . ALA A 1 85 ? -8.089 3.091 2.206 1.00 98.44 85 ALA A N 1
ATOM 651 C CA . ALA A 1 85 ? -7.006 3.908 2.737 1.00 98.44 85 ALA A CA 1
ATOM 652 C C . ALA A 1 85 ? -6.156 4.478 1.599 1.00 98.44 85 ALA A C 1
ATOM 654 O O . ALA A 1 85 ? -6.087 3.898 0.515 1.00 98.44 85 ALA A O 1
ATOM 655 N N . VAL A 1 86 ? -5.471 5.589 1.859 1.00 98.56 86 VAL A N 1
ATOM 656 C CA . VAL A 1 86 ? -4.472 6.165 0.955 1.00 98.56 86 VAL A CA 1
ATOM 657 C C . VAL A 1 86 ? -3.170 6.396 1.709 1.00 98.56 86 VAL A C 1
ATOM 659 O O . VAL A 1 86 ? -3.180 6.737 2.891 1.00 98.56 86 VAL A O 1
ATOM 662 N N . GLY A 1 87 ? -2.044 6.206 1.035 1.00 98.44 87 GLY A N 1
ATOM 663 C CA . GLY A 1 87 ? -0.751 6.643 1.540 1.00 98.44 87 GLY A CA 1
ATOM 664 C C . GLY A 1 87 ? 0.310 6.656 0.448 1.00 98.44 87 GLY A C 1
ATOM 665 O O . GLY A 1 87 ? 0.003 6.532 -0.736 1.00 98.44 87 GLY A O 1
ATOM 666 N N . MET A 1 88 ? 1.569 6.844 0.845 1.00 98.44 88 MET A N 1
ATOM 667 C CA . MET A 1 88 ? 2.637 7.248 -0.078 1.00 98.44 88 MET A CA 1
ATOM 668 C C . MET A 1 88 ? 3.764 6.215 -0.245 1.00 98.44 88 MET A C 1
ATOM 670 O O . MET A 1 88 ? 4.838 6.546 -0.741 1.00 98.44 88 MET A O 1
ATOM 674 N N . SER A 1 89 ? 3.541 4.960 0.157 1.00 98.06 89 SER A N 1
ATOM 675 C CA . SER A 1 89 ? 4.556 3.893 0.140 1.00 98.06 89 SER A CA 1
ATOM 676 C C . SER A 1 89 ? 3.943 2.512 -0.130 1.00 98.06 89 SER A C 1
ATOM 678 O O . SER A 1 89 ? 2.807 2.401 -0.590 1.00 98.06 89 SER A O 1
ATOM 680 N N . THR A 1 90 ? 4.677 1.444 0.199 1.00 98.62 90 THR A N 1
ATOM 681 C CA . THR A 1 90 ? 4.218 0.049 0.319 1.00 98.62 90 THR A CA 1
ATOM 682 C C . THR A 1 90 ? 3.982 -0.669 -1.006 1.00 98.62 90 THR A C 1
ATOM 684 O O . THR A 1 90 ? 4.367 -1.831 -1.151 1.00 98.62 90 THR A O 1
ATOM 687 N N . VAL A 1 91 ? 3.345 -0.025 -1.984 1.00 98.69 91 VAL A N 1
ATOM 688 C CA . VAL A 1 91 ? 3.036 -0.650 -3.278 1.00 98.69 91 VAL A CA 1
ATOM 689 C C . VAL A 1 91 ? 4.300 -0.987 -4.084 1.00 98.69 91 VAL A C 1
ATOM 691 O O . VAL A 1 91 ? 4.385 -2.126 -4.551 1.00 98.69 91 VAL A O 1
ATOM 694 N N . PRO A 1 92 ? 5.320 -0.110 -4.209 1.00 98.38 92 PRO A N 1
ATOM 695 C CA . PRO A 1 92 ? 6.582 -0.475 -4.858 1.00 98.38 92 PRO A CA 1
ATOM 696 C C . PRO A 1 92 ? 7.274 -1.668 -4.193 1.00 98.38 92 PRO A C 1
ATOM 698 O O . PRO A 1 92 ? 7.691 -2.605 -4.873 1.00 98.38 92 PRO A O 1
ATOM 701 N N . GLU A 1 93 ? 7.354 -1.677 -2.864 1.00 98.75 93 GLU A N 1
ATOM 702 C CA . GLU A 1 93 ? 7.965 -2.766 -2.103 1.00 98.75 93 GLU A CA 1
ATOM 703 C C . GLU A 1 93 ? 7.182 -4.071 -2.269 1.00 98.75 93 GLU A C 1
ATOM 705 O O . GLU A 1 93 ? 7.784 -5.132 -2.418 1.00 98.75 93 GLU A O 1
ATOM 710 N N . THR A 1 94 ? 5.849 -3.997 -2.325 1.00 98.75 94 THR A N 1
ATOM 711 C CA . THR A 1 94 ? 4.989 -5.153 -2.608 1.00 98.75 94 THR A CA 1
ATOM 712 C C . THR A 1 94 ? 5.287 -5.718 -3.996 1.00 98.75 94 THR A C 1
ATOM 714 O O . THR A 1 94 ? 5.509 -6.918 -4.122 1.00 98.75 94 THR A O 1
ATOM 717 N N . ILE A 1 95 ? 5.368 -4.875 -5.033 1.00 98.62 95 ILE A N 1
ATOM 718 C CA . ILE A 1 95 ? 5.711 -5.311 -6.399 1.00 98.62 95 ILE A CA 1
ATOM 719 C C . ILE A 1 95 ? 7.086 -5.996 -6.422 1.00 98.62 95 ILE A C 1
ATOM 721 O O . ILE A 1 95 ? 7.220 -7.071 -7.004 1.00 98.62 95 ILE A O 1
ATOM 725 N N . LEU A 1 96 ? 8.098 -5.424 -5.758 1.00 98.50 96 LEU A N 1
ATOM 726 C CA . LEU A 1 96 ? 9.436 -6.026 -5.668 1.00 98.50 96 LEU A CA 1
ATOM 727 C C . LEU A 1 96 ? 9.434 -7.352 -4.901 1.00 98.50 96 LEU A C 1
ATOM 729 O O . LEU A 1 96 ? 10.098 -8.302 -5.311 1.00 98.50 96 LEU A O 1
ATOM 733 N N . ALA A 1 97 ? 8.673 -7.447 -3.813 1.00 98.62 97 ALA A N 1
ATOM 734 C CA . ALA A 1 97 ? 8.538 -8.684 -3.056 1.00 98.62 97 ALA A CA 1
ATOM 735 C C . ALA A 1 97 ? 7.880 -9.784 -3.903 1.00 98.62 97 ALA A C 1
ATOM 737 O O . ALA A 1 97 ? 8.354 -10.920 -3.910 1.00 98.62 97 ALA A O 1
ATOM 738 N N . ARG A 1 98 ? 6.842 -9.445 -4.677 1.00 98.19 98 ARG A N 1
ATOM 739 C CA . ARG A 1 98 ? 6.196 -10.375 -5.617 1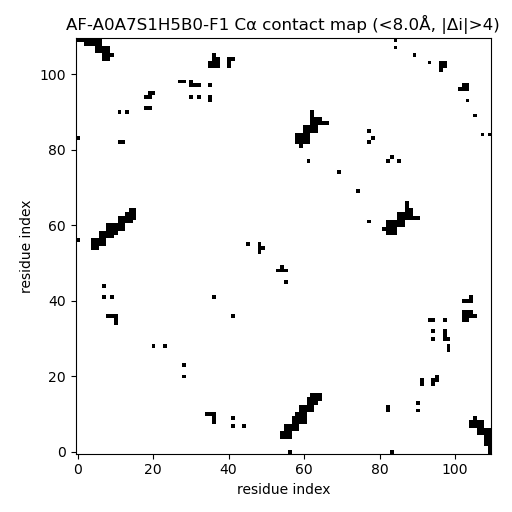.00 98.19 98 ARG A CA 1
ATOM 740 C C . ARG A 1 98 ? 7.121 -10.783 -6.753 1.00 98.19 98 ARG A C 1
ATOM 742 O O . ARG A 1 98 ? 7.199 -11.967 -7.064 1.00 98.19 98 ARG A O 1
ATOM 749 N N . HIS A 1 99 ? 7.884 -9.840 -7.296 1.00 97.88 99 HIS A N 1
ATOM 750 C CA . HIS A 1 99 ? 8.940 -10.118 -8.264 1.00 97.88 99 HIS A CA 1
ATOM 751 C C . HIS A 1 99 ? 9.983 -11.109 -7.718 1.00 97.88 99 HIS A C 1
ATOM 753 O O . HIS A 1 99 ? 10.409 -12.018 -8.424 1.00 97.88 99 HIS A O 1
ATOM 759 N N . ALA A 1 100 ? 10.343 -10.987 -6.438 1.00 97.38 100 ALA A N 1
ATOM 760 C CA . ALA A 1 100 ? 11.252 -11.899 -5.745 1.00 97.38 100 ALA A CA 1
ATOM 761 C C . ALA A 1 100 ? 10.599 -13.227 -5.294 1.00 97.38 100 ALA A C 1
ATOM 763 O O . ALA A 1 100 ? 11.246 -14.026 -4.617 1.00 97.38 100 ALA A O 1
ATOM 764 N N . GLY A 1 101 ? 9.327 -13.475 -5.629 1.00 96.69 101 GLY A N 1
ATOM 765 C CA . GLY A 1 101 ? 8.602 -14.693 -5.252 1.00 96.69 101 GLY A CA 1
ATOM 766 C C . GLY A 1 101 ? 8.187 -14.767 -3.777 1.00 96.69 101 GLY A C 1
ATOM 767 O O . GLY A 1 101 ? 7.840 -15.842 -3.288 1.00 96.69 101 GLY A O 1
ATOM 768 N N . LEU A 1 102 ? 8.212 -13.649 -3.047 1.00 98.44 102 LEU A N 1
ATOM 769 C CA . LEU A 1 102 ? 7.864 -13.601 -1.629 1.00 98.44 102 LEU A CA 1
ATOM 770 C C . LEU A 1 102 ? 6.348 -13.513 -1.418 1.00 98.44 102 LEU A C 1
ATOM 772 O O . LEU A 1 102 ? 5.614 -12.868 -2.174 1.00 98.44 102 LEU A O 1
ATOM 776 N N . LYS A 1 103 ? 5.872 -14.125 -0.332 1.00 98.44 103 LYS A N 1
ATOM 777 C CA . LYS A 1 103 ? 4.525 -13.884 0.199 1.00 98.44 103 LYS A CA 1
ATOM 778 C C . LYS A 1 103 ? 4.510 -12.555 0.953 1.00 98.44 103 LYS A C 1
ATOM 780 O O . LYS A 1 103 ? 5.422 -12.290 1.732 1.00 98.44 103 LYS A O 1
ATOM 785 N N . VAL A 1 104 ? 3.475 -11.747 0.741 1.00 98.69 104 VAL A N 1
ATOM 786 C CA . VAL A 1 104 ? 3.350 -10.415 1.351 1.00 98.69 104 VAL A CA 1
ATOM 787 C C . VAL A 1 104 ? 2.093 -10.351 2.208 1.00 98.69 104 VAL A C 1
ATOM 789 O O . VAL A 1 104 ? 1.040 -10.852 1.823 1.00 98.69 104 VAL A O 1
ATOM 792 N N . MET A 1 105 ? 2.207 -9.702 3.361 1.00 98.44 105 MET A N 1
ATOM 793 C CA . MET A 1 105 ? 1.090 -9.248 4.181 1.00 98.44 105 MET A CA 1
ATOM 794 C C . MET A 1 105 ? 1.361 -7.790 4.542 1.00 98.44 105 MET A C 1
ATOM 796 O O . MET A 1 105 ? 2.469 -7.467 4.964 1.00 98.44 105 MET A O 1
ATOM 800 N N . GLY A 1 106 ? 0.369 -6.921 4.358 1.00 98.31 106 GLY A N 1
ATOM 801 C CA . GLY A 1 106 ? 0.485 -5.492 4.635 1.00 98.31 106 GLY A CA 1
ATOM 802 C C . GLY A 1 106 ? -0.520 -5.045 5.686 1.00 98.31 106 GLY A C 1
ATOM 803 O O . GLY A 1 106 ? -1.648 -5.535 5.713 1.00 98.31 106 GLY A O 1
ATOM 804 N N . LEU A 1 107 ? -0.113 -4.106 6.535 1.00 98.25 107 LEU A N 1
ATOM 805 C CA . LEU A 1 107 ? -0.980 -3.443 7.503 1.00 98.25 107 LEU A CA 1
ATOM 806 C C . LEU A 1 107 ? -0.827 -1.931 7.345 1.00 98.25 107 LEU A C 1
ATOM 808 O O . LEU A 1 107 ? 0.291 -1.437 7.210 1.00 98.25 107 LEU A O 1
ATOM 812 N N . ALA A 1 108 ? -1.938 -1.208 7.397 1.00 98.12 108 ALA A N 1
ATOM 813 C CA . ALA A 1 108 ? -1.972 0.245 7.458 1.00 98.12 108 ALA A CA 1
ATOM 814 C C . ALA A 1 108 ? -2.584 0.681 8.792 1.00 98.12 108 ALA A C 1
ATOM 816 O O . ALA A 1 108 ? -3.637 0.181 9.188 1.00 98.12 108 ALA A O 1
ATOM 817 N N . LEU A 1 109 ? -1.920 1.609 9.480 1.00 97.69 109 LEU A N 1
ATOM 818 C CA . LEU A 1 109 ? -2.509 2.336 10.599 1.00 97.69 109 LEU A CA 1
ATOM 819 C C . LEU A 1 109 ? -3.161 3.598 10.033 1.00 97.69 109 LEU A C 1
ATOM 821 O O . LEU A 1 109 ? -2.478 4.390 9.383 1.00 97.69 109 LEU A O 1
ATOM 825 N N . ILE A 1 110 ? -4.468 3.730 10.242 1.00 96.38 110 ILE A N 1
ATOM 826 C CA . ILE A 1 110 ? -5.284 4.857 9.771 1.00 96.38 110 ILE A CA 1
ATOM 827 C C . ILE A 1 110 ? -5.176 6.029 10.737 1.00 96.38 110 ILE A C 1
ATOM 829 O O . ILE A 1 110 ? -5.262 5.777 11.959 1.00 96.38 110 ILE A O 1
#

Solvent-accessible surface area (backbone atoms only — not comparable to full-atom values): 6521 Å² total; per-residue (Å²): 127,59,82,79,36,44,28,38,40,60,46,72,41,66,72,73,73,74,61,81,52,70,86,55,66,80,71,72,56,70,60,82,61,80,64,57,30,27,66,66,58,50,51,50,52,54,52,47,27,59,73,71,72,45,83,67,46,72,37,24,37,26,28,43,78,59,92,68,82,78,51,76,66,53,51,52,49,42,44,73,75,59,35,65,44,75,46,66,60,67,57,56,59,47,53,52,34,45,59,70,70,45,86,35,76,49,76,45,80,72

Mean predicted aligned error: 2.28 Å

Nearest PDB structures (foldseek):
  4uc0-assembly1_A  TM=9.891E-01  e=5.289E-13  Agrobacterium vitis
  8swu-assembly1_C  TM=9.631E-01  e=1.862E-12  Clostridium perfringens ATCC 13124
  6tk9-assembly1_F  TM=9.662E-01  e=7.005E-12  Thermus thermophilus
  4ns1-assembly1_A  TM=9.501E-01  e=5.836E-11  Porphyromonas gingivalis ATCC 33277
  8swt-assembly1_A  TM=9.199E-01  e=3.491E-10  Bacteroides fragilis NCTC 9343

Secondary structure (DSSP, 8-state):
--TT-EEEEEEEEETT---TTTT--SSTT----TTSS-HHHHHHHHHHHHHTT--EEEEEEEE---SSPPPHHHHHHHHHTT-SEEESSSHHHHHHHHHTT----EEEE-